Protein AF-A0A2G6QPI4-F1 (afdb_monomer_lite)

Radius of gyration: 16.22 Å; chains: 1; bounding box: 40×30×45 Å

Foldseek 3Di:
DALVVLLVCCQEPVPPVSSVVVCVVVVHDQLPSADQQDGLLLSLLNHPDDLVCSLVSNVVSPVSDALVSNVVSQPTWHWFAAPVRVVVCVVVVNDDDPPVRNVRTDTHRSLLRRLLPHDPVSVLSVLVCCCPVSVHADDQVSLVSNLVSVVVSVPDDPVVSVVSCPDPSND

Sequence (171 aa):
MENAEILRPLLYKGNLNATKDLAEANNKNLFDVRADGMNIVTASILADISSMNKMELIRSAGALFSAEEYCELLNQKVFTIAPKKRARLKDQGVVLDTENSIQYSEWFNVFEIAFPWLPLSVFEDYAQYLYEDKHLALDKETIQIVHENFLDSKQYSERELEKLFESEFFQ

Secondary structure (DSSP, 8-state):
--HHHHHHHHHHH--HHHHHHHHHHTT--GGG--BTTB-HHHHHHH-SS-GGGHHHHHHHHHTTS-HHHHHHHHTS-EEE--HHHHHHHHHTT----TTTTGGG-EEE-HHHHSGGGS-HHHHHHHHHHHHHTS-----HHHHHHHHHHHHHHTSS-HHHHHHHHTSGGG-

pLDDT: mean 93.07, std 4.51, range [76.69, 98.38]

Structure (mmCIF, N/CA/C/O backbone):
data_AF-A0A2G6QPI4-F1
#
_entry.id   AF-A0A2G6QPI4-F1
#
loop_
_atom_site.group_PDB
_atom_site.id
_atom_site.type_symbol
_atom_site.label_atom_id
_atom_site.label_alt_id
_atom_site.label_comp_id
_atom_site.label_asym_id
_atom_site.label_entity_id
_atom_site.label_seq_id
_atom_site.pdbx_PDB_ins_code
_atom_site.Cartn_x
_atom_site.Cartn_y
_atom_site.Cartn_z
_atom_site.occupancy
_atom_site.B_iso_or_equiv
_atom_site.auth_seq_id
_atom_site.auth_comp_id
_atom_site.auth_asym_id
_atom_site.auth_atom_id
_atom_site.pdbx_PDB_model_num
ATOM 1 N N . MET A 1 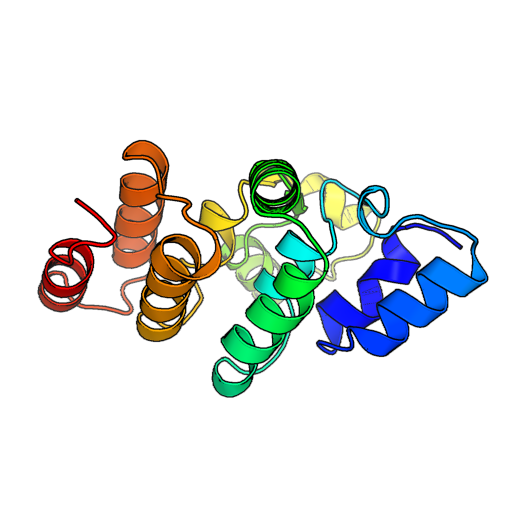1 ? 8.134 2.302 -22.172 1.00 81.44 1 MET A N 1
ATOM 2 C CA . MET A 1 1 ? 7.057 1.938 -21.232 1.00 81.44 1 MET A CA 1
ATOM 3 C C . MET A 1 1 ? 7.094 2.889 -20.055 1.00 81.44 1 MET A C 1
ATOM 5 O O . MET A 1 1 ? 8.177 3.164 -19.528 1.00 81.44 1 MET A O 1
ATOM 9 N N . GLU A 1 2 ? 5.949 3.432 -19.672 1.00 92.69 2 GLU A N 1
ATOM 10 C CA . GLU A 1 2 ? 5.856 4.365 -18.548 1.00 92.69 2 GLU A CA 1
ATOM 11 C C . GLU A 1 2 ? 5.938 3.625 -17.207 1.00 92.69 2 GLU A C 1
ATOM 13 O O . GLU A 1 2 ? 5.625 2.439 -17.115 1.00 92.69 2 GLU A O 1
ATOM 18 N N . ASN A 1 3 ? 6.374 4.307 -16.143 1.00 94.88 3 ASN A N 1
ATOM 19 C CA . ASN A 1 3 ? 6.429 3.697 -14.807 1.00 94.88 3 ASN A CA 1
ATOM 20 C C . ASN A 1 3 ? 5.042 3.241 -14.328 1.00 94.88 3 ASN A C 1
ATOM 22 O O . ASN A 1 3 ? 4.932 2.200 -13.687 1.00 94.88 3 ASN A O 1
ATOM 26 N N . ALA A 1 4 ? 3.986 3.968 -14.706 1.00 93.50 4 ALA A N 1
ATOM 27 C CA . ALA A 1 4 ? 2.611 3.585 -14.412 1.00 93.50 4 ALA A CA 1
ATOM 28 C C . ALA A 1 4 ? 2.288 2.196 -14.984 1.00 93.50 4 ALA A C 1
ATOM 30 O O . ALA A 1 4 ? 1.749 1.347 -14.281 1.00 93.50 4 ALA A O 1
ATOM 31 N N . GLU A 1 5 ? 2.673 1.927 -16.234 1.00 94.94 5 GLU A N 1
ATOM 32 C CA . GLU A 1 5 ? 2.442 0.639 -16.899 1.00 94.94 5 GLU A CA 1
ATOM 33 C C . GLU A 1 5 ? 3.191 -0.517 -16.224 1.00 94.94 5 GLU A C 1
ATOM 35 O O . GLU A 1 5 ? 2.656 -1.621 -16.149 1.00 94.94 5 GLU A O 1
ATOM 40 N N . ILE A 1 6 ? 4.382 -0.253 -15.678 1.00 96.88 6 ILE A N 1
ATOM 41 C CA . ILE A 1 6 ? 5.177 -1.236 -14.926 1.00 96.88 6 ILE A CA 1
ATOM 42 C C . ILE A 1 6 ? 4.511 -1.579 -13.583 1.00 96.88 6 ILE A C 1
ATOM 44 O O . ILE A 1 6 ? 4.537 -2.735 -13.158 1.00 96.88 6 ILE A O 1
ATOM 48 N N . LEU A 1 7 ? 3.872 -0.605 -12.928 1.00 96.75 7 LEU A N 1
ATOM 49 C CA . LEU A 1 7 ? 3.177 -0.796 -11.647 1.00 96.75 7 LEU A CA 1
ATOM 50 C C . LEU A 1 7 ? 1.792 -1.448 -11.788 1.00 96.75 7 LEU A C 1
ATOM 52 O O . LEU A 1 7 ? 1.311 -2.068 -10.839 1.00 96.75 7 LEU A O 1
ATOM 56 N N . ARG A 1 8 ? 1.141 -1.352 -12.958 1.00 95.44 8 ARG A N 1
ATOM 57 C CA . ARG A 1 8 ? -0.224 -1.876 -13.182 1.00 95.44 8 ARG A CA 1
ATOM 58 C C . ARG A 1 8 ? -0.412 -3.355 -12.805 1.00 95.44 8 ARG A C 1
ATOM 60 O O . ARG A 1 8 ? -1.425 -3.649 -12.166 1.00 95.44 8 ARG A O 1
ATOM 67 N N . PRO A 1 9 ? 0.478 -4.301 -13.173 1.00 97.12 9 PRO A N 1
ATOM 68 C CA . PRO A 1 9 ? 0.306 -5.707 -12.806 1.00 97.12 9 PRO A CA 1
ATOM 69 C C . PRO A 1 9 ? 0.289 -5.925 -11.292 1.00 97.12 9 PRO A C 1
ATOM 71 O O . PRO A 1 9 ? -0.542 -6.688 -10.796 1.00 97.12 9 PRO A O 1
ATOM 74 N N . LEU A 1 10 ? 1.158 -5.229 -10.559 1.00 97.56 10 LEU A N 1
ATOM 75 C CA . LEU A 1 10 ? 1.186 -5.261 -9.103 1.00 97.56 10 LEU A CA 1
ATOM 76 C C . LEU A 1 10 ? -0.085 -4.647 -8.508 1.00 97.56 10 LEU A C 1
ATOM 78 O O . LEU A 1 10 ? -0.759 -5.301 -7.717 1.00 97.56 10 LEU A O 1
ATOM 82 N N . LEU A 1 11 ? -0.460 -3.440 -8.939 1.00 94.31 11 LEU A N 1
ATOM 83 C CA . LEU A 1 11 ? -1.602 -2.720 -8.374 1.00 94.31 11 LEU A CA 1
ATOM 84 C C . LEU A 1 11 ? -2.940 -3.436 -8.611 1.00 94.31 11 LEU A C 1
ATOM 86 O O . LEU A 1 11 ? -3.774 -3.471 -7.718 1.00 94.31 11 LEU A O 1
ATOM 90 N N . TYR A 1 12 ? -3.174 -4.003 -9.796 1.00 93.25 12 TYR A N 1
ATOM 91 C CA . TYR A 1 12 ? -4.492 -4.560 -10.141 1.00 93.25 12 TYR A CA 1
ATOM 92 C C . TYR A 1 12 ? -4.595 -6.077 -10.006 1.00 93.25 12 TYR A C 1
ATOM 94 O O . TYR A 1 12 ? -5.695 -6.618 -10.051 1.00 93.25 12 TYR A O 1
ATOM 102 N N . LYS A 1 13 ? -3.465 -6.788 -9.935 1.00 94.44 13 LYS A N 1
ATOM 103 C CA . LYS A 1 13 ? -3.453 -8.259 -9.893 1.00 94.44 13 LYS A CA 1
ATOM 104 C C . LYS A 1 13 ? -2.542 -8.828 -8.810 1.00 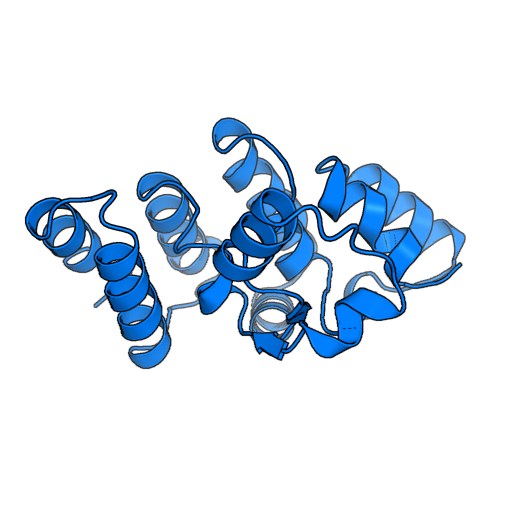94.44 13 LYS A C 1
ATOM 106 O O . LYS A 1 13 ? -2.419 -10.045 -8.725 1.00 94.44 13 LYS A O 1
ATOM 111 N N . GLY A 1 14 ? -1.852 -7.984 -8.041 1.00 96.50 14 GLY A N 1
ATOM 112 C CA . GLY A 1 14 ? -0.822 -8.428 -7.103 1.00 96.50 14 GLY A CA 1
ATOM 113 C C . GLY A 1 14 ? 0.354 -9.138 -7.781 1.00 96.50 14 GLY A C 1
ATOM 114 O O . GLY A 1 14 ? 1.068 -9.894 -7.130 1.00 96.50 14 GLY A O 1
ATOM 115 N N . ASN A 1 15 ? 0.559 -8.956 -9.092 1.00 97.38 15 ASN A N 1
ATOM 116 C CA . ASN A 1 15 ? 1.567 -9.709 -9.834 1.00 97.38 15 ASN A CA 1
ATOM 117 C C . ASN A 1 15 ? 2.932 -9.010 -9.785 1.00 97.38 15 ASN A C 1
ATOM 119 O O . ASN A 1 15 ? 3.313 -8.284 -10.705 1.00 97.38 15 ASN A O 1
ATOM 123 N N . LEU A 1 16 ? 3.665 -9.261 -8.700 1.00 97.94 16 LEU A N 1
ATOM 124 C CA . LEU A 1 16 ? 4.999 -8.707 -8.478 1.00 97.94 16 LEU A CA 1
ATOM 125 C C . LEU A 1 16 ? 6.022 -9.187 -9.519 1.00 97.94 16 LEU A C 1
ATOM 127 O O . LEU A 1 16 ? 6.840 -8.390 -9.970 1.00 97.94 16 LEU A O 1
ATOM 131 N N . ASN A 1 17 ? 5.959 -10.456 -9.937 1.00 97.75 17 ASN A N 1
ATOM 132 C CA . ASN A 1 17 ? 6.891 -11.006 -10.927 1.00 97.75 17 ASN A CA 1
ATOM 133 C C . ASN A 1 17 ? 6.756 -10.294 -12.274 1.00 97.75 17 ASN A C 1
ATOM 135 O O . ASN A 1 17 ? 7.748 -9.810 -12.800 1.00 97.75 17 ASN A O 1
ATOM 139 N N . ALA A 1 18 ? 5.529 -10.108 -12.768 1.00 97.62 18 ALA A N 1
ATOM 140 C CA . ALA A 1 18 ? 5.312 -9.357 -14.001 1.00 97.62 18 ALA A CA 1
ATOM 141 C C . ALA A 1 18 ? 5.809 -7.905 -13.889 1.00 97.62 18 ALA A C 1
ATOM 143 O O . ALA A 1 18 ? 6.399 -7.388 -14.831 1.00 97.62 18 ALA A O 1
ATOM 144 N N . THR A 1 19 ? 5.611 -7.241 -12.746 1.00 97.62 19 THR A N 1
ATOM 145 C CA . THR A 1 19 ? 6.160 -5.894 -12.517 1.00 97.62 19 THR A CA 1
ATOM 146 C C . THR A 1 19 ? 7.692 -5.883 -12.560 1.00 97.62 19 THR A C 1
ATOM 148 O O . THR A 1 19 ? 8.269 -4.977 -13.163 1.00 97.62 19 THR A O 1
ATOM 151 N N . LYS A 1 20 ? 8.358 -6.898 -11.995 1.00 98.06 20 LYS A N 1
ATOM 152 C CA . LYS A 1 20 ? 9.820 -7.044 -12.065 1.00 98.06 20 LYS A CA 1
ATOM 153 C C . LYS A 1 20 ? 10.302 -7.277 -13.495 1.00 98.06 20 LYS A C 1
ATOM 155 O O . LYS A 1 20 ? 11.179 -6.548 -13.947 1.00 98.06 20 LYS A O 1
ATOM 160 N N . ASP A 1 21 ? 9.680 -8.209 -14.214 1.00 97.94 21 ASP A N 1
ATOM 161 C CA . ASP A 1 21 ? 10.035 -8.539 -15.599 1.00 97.94 21 ASP A CA 1
ATOM 162 C C . ASP A 1 21 ? 9.897 -7.310 -16.514 1.00 97.94 21 ASP A C 1
ATOM 164 O O . ASP A 1 21 ? 10.750 -7.046 -17.360 1.00 97.94 21 ASP A O 1
ATOM 168 N N . LEU A 1 22 ? 8.843 -6.504 -16.322 1.00 97.88 22 LEU A N 1
ATOM 169 C CA . LEU A 1 22 ? 8.653 -5.260 -17.072 1.00 97.88 22 LEU A CA 1
ATOM 170 C C . LEU A 1 22 ? 9.703 -4.202 -16.713 1.00 97.88 22 LEU A C 1
ATOM 172 O O . LEU A 1 22 ? 10.184 -3.507 -17.609 1.00 97.88 22 LEU A O 1
ATOM 176 N N . ALA A 1 23 ? 10.066 -4.055 -15.437 1.00 97.19 23 ALA A N 1
ATOM 177 C CA . ALA A 1 23 ? 11.116 -3.124 -15.031 1.00 97.19 23 ALA A CA 1
ATOM 178 C C . ALA A 1 23 ? 12.474 -3.515 -15.634 1.00 97.19 23 ALA A C 1
ATOM 180 O O . ALA A 1 23 ? 13.142 -2.669 -16.233 1.00 97.19 23 ALA A O 1
ATOM 181 N N . GLU A 1 24 ? 12.828 -4.800 -15.564 1.00 97.00 24 GLU A N 1
ATOM 182 C CA . GLU A 1 24 ? 14.056 -5.358 -16.133 1.00 97.00 24 GLU A CA 1
ATOM 183 C C . GLU A 1 24 ? 14.102 -5.186 -17.655 1.00 97.00 24 GLU A C 1
ATOM 185 O O . GLU A 1 24 ? 15.062 -4.626 -18.184 1.00 97.00 24 GLU A O 1
ATOM 190 N N . ALA A 1 25 ? 13.024 -5.539 -18.364 1.00 96.94 25 ALA A N 1
ATOM 191 C CA . ALA A 1 25 ? 12.927 -5.367 -19.815 1.00 96.94 25 ALA A CA 1
ATOM 192 C C . ALA A 1 25 ? 13.066 -3.901 -20.270 1.00 96.94 25 ALA A C 1
ATOM 194 O O . ALA A 1 25 ? 13.393 -3.636 -21.427 1.00 96.94 25 ALA A O 1
ATOM 195 N N . ASN A 1 26 ? 12.823 -2.938 -19.373 1.00 96.00 26 ASN A N 1
ATOM 196 C CA . ASN A 1 26 ? 12.988 -1.507 -19.632 1.00 96.00 26 ASN A CA 1
ATOM 197 C C . ASN A 1 26 ? 14.250 -0.914 -18.979 1.00 96.00 26 ASN A C 1
ATOM 199 O O . ASN A 1 26 ? 14.392 0.309 -18.981 1.00 96.00 26 ASN A O 1
ATOM 203 N N . ASN A 1 27 ? 15.159 -1.744 -18.453 1.00 96.12 27 ASN A N 1
ATOM 204 C CA . ASN A 1 27 ? 16.386 -1.340 -17.756 1.00 96.12 27 ASN A CA 1
ATOM 205 C C . ASN A 1 27 ? 16.139 -0.329 -16.620 1.00 96.12 27 ASN A C 1
ATOM 207 O O . ASN A 1 27 ? 16.889 0.635 -16.462 1.00 96.12 27 ASN A O 1
ATOM 211 N N . LYS A 1 28 ? 15.063 -0.516 -15.847 1.00 96.25 28 LYS A N 1
ATOM 212 C CA . LYS A 1 28 ? 14.718 0.357 -14.719 1.00 96.25 28 LYS A CA 1
ATOM 213 C C . LYS A 1 28 ? 15.044 -0.306 -13.389 1.00 96.25 28 LYS A C 1
ATOM 215 O O . LYS A 1 28 ? 14.693 -1.461 -13.164 1.00 96.25 28 LYS A O 1
ATOM 220 N N . ASN A 1 29 ? 15.649 0.461 -12.486 1.00 96.25 29 ASN A N 1
ATOM 221 C CA . ASN A 1 29 ? 15.776 0.065 -11.090 1.00 96.25 29 ASN A CA 1
ATOM 222 C C . ASN A 1 29 ? 14.392 0.109 -10.424 1.00 96.25 29 ASN A C 1
ATOM 224 O O . ASN A 1 29 ? 13.675 1.100 -10.551 1.00 96.25 29 ASN A O 1
ATOM 228 N N . LEU A 1 30 ? 14.031 -0.957 -9.708 1.00 97.12 30 LEU A N 1
ATOM 229 C CA . LEU A 1 30 ? 12.770 -1.091 -8.975 1.00 97.12 30 LEU A CA 1
ATOM 230 C C . LEU A 1 30 ? 12.531 0.060 -7.988 1.00 97.12 30 LEU A C 1
ATOM 232 O O . LEU A 1 30 ? 11.394 0.505 -7.844 1.00 97.12 30 LEU A O 1
ATOM 236 N N . PHE A 1 31 ? 13.593 0.577 -7.369 1.00 97.38 31 PHE A N 1
ATOM 237 C CA . PHE A 1 31 ? 13.530 1.724 -6.462 1.00 97.38 31 PHE A CA 1
ATOM 238 C C . PHE A 1 31 ? 13.076 3.015 -7.164 1.00 97.38 31 PHE A C 1
ATOM 240 O O . PHE A 1 31 ? 12.368 3.837 -6.585 1.00 97.38 31 PHE A O 1
ATOM 247 N N . ASP A 1 32 ? 13.422 3.166 -8.444 1.00 96.19 32 ASP A N 1
ATOM 248 C CA . ASP A 1 32 ? 13.124 4.357 -9.244 1.00 96.19 32 ASP A CA 1
ATOM 249 C C . ASP A 1 32 ? 11.809 4.256 -10.025 1.00 96.19 32 ASP A C 1
ATOM 251 O O . ASP A 1 32 ? 11.371 5.226 -10.656 1.00 96.19 32 ASP A O 1
ATOM 255 N N . VAL A 1 33 ? 11.140 3.099 -9.985 1.00 96.81 33 VAL A N 1
ATOM 256 C CA . VAL A 1 33 ? 9.833 2.919 -10.619 1.00 96.81 33 VAL A CA 1
ATOM 257 C C . VAL A 1 33 ? 8.768 3.636 -9.791 1.00 96.81 33 VAL A C 1
ATOM 259 O O . VAL A 1 33 ? 8.223 3.105 -8.824 1.00 96.81 33 VAL A O 1
ATOM 262 N N . ARG A 1 34 ? 8.471 4.869 -10.210 1.00 95.44 34 ARG A N 1
ATOM 263 C CA . ARG A 1 34 ? 7.502 5.766 -9.573 1.00 95.44 34 ARG A CA 1
ATOM 264 C C . ARG A 1 34 ? 6.547 6.383 -10.590 1.00 95.44 34 ARG A C 1
ATOM 266 O O . ARG A 1 34 ? 6.993 6.833 -11.646 1.00 95.44 34 ARG A O 1
ATOM 273 N N . ALA A 1 35 ? 5.258 6.429 -10.276 1.00 94.38 35 ALA A N 1
ATOM 274 C CA . ALA A 1 35 ? 4.238 7.108 -11.075 1.00 94.38 35 ALA A CA 1
ATOM 275 C C . ALA A 1 35 ? 3.187 7.721 -10.153 1.00 94.38 35 ALA A C 1
ATOM 277 O O . ALA A 1 35 ? 2.646 7.016 -9.308 1.00 94.38 35 ALA A O 1
ATOM 278 N N . ASP A 1 36 ? 2.934 9.026 -10.284 1.00 92.81 36 ASP A N 1
ATOM 279 C CA . ASP A 1 36 ? 1.987 9.758 -9.427 1.00 92.81 36 ASP A CA 1
ATOM 280 C C . ASP A 1 36 ? 2.258 9.547 -7.922 1.00 92.81 36 ASP A C 1
ATOM 282 O O . ASP A 1 36 ? 1.354 9.391 -7.106 1.00 92.81 36 ASP A O 1
ATOM 286 N N . GLY A 1 37 ? 3.545 9.461 -7.559 1.00 92.69 37 GLY A N 1
ATOM 287 C CA . GLY A 1 37 ? 4.017 9.149 -6.203 1.00 92.69 37 GLY A CA 1
ATOM 288 C C . GLY A 1 37 ? 3.815 7.704 -5.740 1.00 92.69 37 GLY A C 1
ATOM 289 O O . GLY A 1 37 ? 4.350 7.309 -4.709 1.00 92.69 37 GLY A O 1
ATOM 290 N N . MET A 1 38 ? 3.101 6.882 -6.510 1.00 95.62 38 MET A N 1
ATOM 291 C CA . MET A 1 38 ? 3.028 5.445 -6.284 1.00 95.62 38 MET A CA 1
ATOM 292 C C . MET A 1 38 ? 4.348 4.780 -6.669 1.00 95.62 38 MET A C 1
ATOM 294 O O . MET A 1 38 ? 4.946 5.100 -7.695 1.00 95.62 38 MET A O 1
ATOM 298 N N . ASN A 1 39 ? 4.769 3.816 -5.862 1.00 97.75 39 ASN A N 1
ATOM 299 C CA . ASN A 1 39 ? 5.951 2.989 -6.065 1.00 97.75 39 ASN A CA 1
ATOM 300 C C . ASN A 1 39 ? 5.601 1.524 -5.765 1.00 97.75 39 ASN A C 1
ATOM 302 O O . ASN A 1 39 ? 4.450 1.203 -5.482 1.00 97.75 39 ASN A O 1
ATOM 306 N N . ILE A 1 40 ? 6.572 0.615 -5.838 1.00 98.12 40 ILE A N 1
ATOM 307 C CA . ILE A 1 40 ? 6.322 -0.823 -5.646 1.00 98.12 40 ILE A CA 1
ATOM 308 C C . ILE A 1 40 ? 5.810 -1.137 -4.230 1.00 98.12 40 ILE A C 1
ATOM 310 O O . ILE A 1 40 ? 4.896 -1.949 -4.082 1.00 98.12 40 ILE A O 1
ATOM 314 N N . VAL A 1 41 ? 6.339 -0.472 -3.198 1.00 98.06 41 VAL A N 1
ATOM 315 C CA . VAL A 1 41 ? 5.899 -0.672 -1.808 1.00 98.06 41 VAL A CA 1
ATOM 316 C C . VAL A 1 41 ? 4.453 -0.211 -1.647 1.00 98.06 41 VAL A C 1
ATOM 318 O O . VAL A 1 41 ? 3.590 -1.008 -1.274 1.00 98.06 41 VAL A O 1
ATOM 321 N N . THR A 1 42 ? 4.144 1.034 -2.011 1.00 97.25 42 THR A N 1
ATOM 322 C CA . THR A 1 42 ? 2.785 1.576 -1.867 1.00 97.25 42 THR A CA 1
ATOM 323 C C . THR A 1 42 ? 1.779 0.878 -2.786 1.00 97.25 42 THR A C 1
ATOM 325 O O . THR A 1 42 ? 0.652 0.620 -2.365 1.00 97.25 42 THR A O 1
ATOM 328 N N . ALA A 1 43 ? 2.178 0.461 -3.993 1.00 96.94 43 ALA A N 1
ATOM 329 C CA . ALA A 1 43 ? 1.342 -0.342 -4.887 1.00 96.94 43 ALA A CA 1
ATOM 330 C C . ALA A 1 43 ? 1.017 -1.723 -4.302 1.00 96.94 43 ALA A C 1
ATOM 332 O O . ALA A 1 43 ? -0.108 -2.187 -4.465 1.00 96.94 43 ALA A O 1
ATOM 333 N N . SER A 1 44 ? 1.953 -2.371 -3.598 1.00 97.56 44 SER A N 1
ATOM 334 C CA . SER A 1 44 ? 1.689 -3.658 -2.937 1.00 97.56 44 SER A CA 1
ATOM 335 C C . SER A 1 44 ? 0.643 -3.529 -1.821 1.00 97.56 44 SER A C 1
ATOM 337 O O . SER A 1 44 ? -0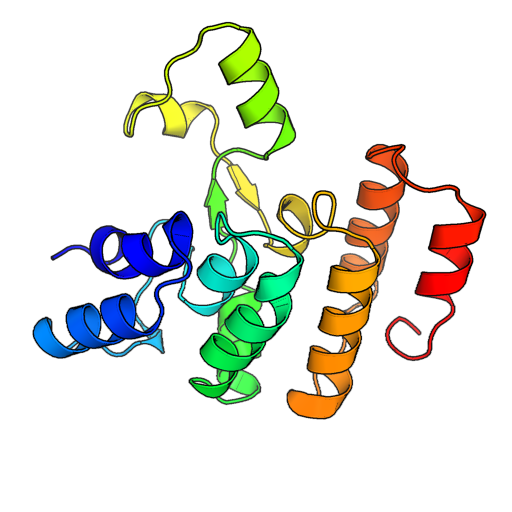.282 -4.339 -1.725 1.00 97.56 44 SER A O 1
ATOM 339 N N . ILE A 1 45 ? 0.717 -2.446 -1.041 1.00 96.56 45 ILE A N 1
ATOM 340 C CA . ILE A 1 45 ? -0.235 -2.131 0.031 1.00 96.56 45 ILE A CA 1
ATOM 341 C C . ILE A 1 45 ? -1.603 -1.745 -0.552 1.00 96.56 45 ILE A C 1
ATOM 343 O O . ILE A 1 45 ? -2.646 -2.106 -0.010 1.00 96.56 45 ILE A O 1
ATOM 347 N N . LEU A 1 46 ? -1.635 -1.060 -1.695 1.00 94.38 46 LEU A N 1
ATOM 348 C CA . LEU A 1 46 ? -2.870 -0.636 -2.364 1.00 94.38 46 LEU A CA 1
ATOM 349 C C . LEU A 1 46 ? -3.427 -1.666 -3.357 1.00 94.38 46 LEU A C 1
ATOM 351 O O . LEU A 1 46 ? -4.481 -1.421 -3.937 1.00 94.38 46 LEU A O 1
ATOM 355 N N . ALA A 1 47 ? -2.766 -2.814 -3.533 1.00 94.88 47 ALA A N 1
ATOM 356 C CA . ALA A 1 47 ? -3.122 -3.787 -4.560 1.00 94.88 47 ALA A CA 1
ATOM 357 C C . ALA A 1 47 ? -4.570 -4.289 -4.431 1.00 94.88 47 ALA A C 1
ATOM 359 O O . ALA A 1 47 ? -5.009 -4.656 -3.339 1.00 94.88 47 ALA A O 1
ATOM 360 N N . ASP A 1 48 ? -5.296 -4.358 -5.542 1.00 91.62 48 ASP A N 1
ATOM 361 C CA . ASP A 1 48 ? -6.682 -4.828 -5.614 1.00 91.62 48 ASP A CA 1
ATOM 362 C C . ASP A 1 48 ? -6.743 -6.364 -5.570 1.00 91.62 48 ASP A C 1
ATOM 364 O O . ASP A 1 48 ? -6.987 -7.049 -6.563 1.00 91.62 48 ASP A O 1
ATOM 368 N N . ILE A 1 49 ? -6.413 -6.916 -4.403 1.00 93.12 49 ILE A N 1
ATOM 369 C CA . ILE A 1 49 ? -6.400 -8.350 -4.110 1.00 93.12 49 ILE A CA 1
ATOM 370 C C . ILE A 1 49 ? -7.090 -8.629 -2.773 1.00 93.12 49 ILE A C 1
ATOM 372 O O . ILE A 1 49 ? -7.227 -7.746 -1.924 1.00 93.12 49 ILE A O 1
ATOM 376 N N . SER A 1 50 ? -7.497 -9.881 -2.554 1.00 92.38 50 SER A N 1
ATOM 377 C CA . SER A 1 50 ? -8.124 -10.300 -1.297 1.00 92.38 50 SER A CA 1
ATOM 378 C C . SER A 1 50 ? -7.206 -10.088 -0.093 1.00 92.38 50 SER A C 1
ATOM 380 O O . SER A 1 50 ? -6.011 -10.382 -0.172 1.00 92.38 50 SER A O 1
ATOM 382 N N . SER A 1 51 ? -7.784 -9.721 1.052 1.00 90.25 51 SER A N 1
ATOM 383 C CA . SER A 1 51 ? -7.057 -9.500 2.309 1.00 90.25 51 SER A CA 1
ATOM 384 C C . SER A 1 51 ? -6.194 -10.691 2.748 1.00 90.25 51 SER A C 1
ATOM 386 O O . SER A 1 51 ? -5.122 -10.476 3.299 1.00 90.25 51 SER A O 1
ATOM 388 N N . MET A 1 52 ? -6.600 -11.930 2.430 1.00 91.19 52 MET A N 1
ATOM 389 C CA . MET A 1 52 ? -5.832 -13.150 2.739 1.00 91.19 52 MET A CA 1
ATOM 390 C C . MET A 1 52 ? -4.433 -13.171 2.103 1.00 91.19 52 MET A C 1
ATOM 392 O O . MET A 1 52 ? -3.500 -13.691 2.698 1.00 91.19 52 MET A O 1
ATOM 396 N N . ASN A 1 53 ? -4.276 -12.570 0.921 1.00 94.38 53 ASN A N 1
ATOM 397 C CA . ASN A 1 53 ? -3.016 -12.569 0.167 1.00 94.38 53 ASN A CA 1
ATOM 398 C C . ASN A 1 53 ? -2.228 -11.263 0.363 1.00 94.38 53 ASN A C 1
ATOM 400 O O . ASN A 1 53 ? -1.172 -11.064 -0.237 1.00 94.38 53 ASN A O 1
ATOM 404 N N . LYS A 1 54 ? -2.761 -10.332 1.164 1.00 95.19 54 LYS A N 1
ATOM 405 C CA . LYS A 1 54 ? -2.244 -8.967 1.261 1.00 95.19 54 LYS A CA 1
ATOM 406 C C . LYS A 1 54 ? -0.868 -8.931 1.915 1.00 95.19 54 LYS A C 1
ATOM 408 O O . LYS A 1 54 ? 0.057 -8.354 1.353 1.00 95.19 54 LYS A O 1
ATOM 413 N N . MET A 1 55 ? -0.724 -9.594 3.061 1.00 97.31 55 MET A N 1
ATOM 414 C CA . MET A 1 55 ? 0.542 -9.621 3.794 1.00 97.31 55 MET A CA 1
ATOM 415 C C . MET A 1 55 ? 1.633 -10.392 3.056 1.00 97.31 55 MET A C 1
ATOM 417 O O . MET A 1 55 ? 2.784 -9.965 3.069 1.00 97.31 55 MET A O 1
ATOM 421 N N . GLU A 1 56 ? 1.289 -11.475 2.356 1.00 97.44 56 GLU A N 1
ATOM 422 C CA . GLU A 1 56 ? 2.249 -12.193 1.509 1.00 97.44 56 GLU A CA 1
ATOM 423 C C . GLU A 1 56 ? 2.807 -11.282 0.408 1.00 97.44 56 GLU A C 1
ATOM 425 O O . GLU A 1 56 ? 4.024 -11.214 0.214 1.00 97.44 56 GLU A O 1
ATOM 430 N N . LEU A 1 57 ? 1.935 -10.526 -0.270 1.00 98.38 57 LEU A N 1
ATOM 431 C CA . LEU A 1 57 ? 2.354 -9.581 -1.300 1.00 98.38 57 LEU A CA 1
ATOM 432 C C . LEU A 1 57 ? 3.217 -8.451 -0.725 1.00 98.38 57 LEU A C 1
ATOM 434 O O . LEU A 1 57 ? 4.263 -8.142 -1.295 1.00 98.38 57 LEU A O 1
ATOM 438 N N . ILE A 1 58 ? 2.796 -7.852 0.393 1.00 98.12 58 ILE A N 1
ATOM 439 C CA . ILE A 1 58 ? 3.524 -6.763 1.058 1.00 98.12 58 ILE A CA 1
ATOM 440 C C . ILE A 1 58 ? 4.923 -7.226 1.479 1.00 98.12 58 ILE A C 1
ATOM 442 O O . ILE A 1 58 ? 5.904 -6.547 1.179 1.00 98.12 58 ILE A O 1
ATOM 446 N N . ARG A 1 59 ? 5.038 -8.401 2.112 1.00 98.38 59 ARG A N 1
ATOM 447 C CA . ARG A 1 59 ? 6.333 -8.978 2.509 1.00 98.38 59 ARG A CA 1
ATOM 448 C C . ARG A 1 59 ? 7.207 -9.268 1.292 1.00 98.38 59 ARG A C 1
ATOM 450 O O . ARG A 1 59 ? 8.379 -8.907 1.282 1.00 98.38 59 ARG A O 1
ATOM 457 N N . SER A 1 60 ? 6.634 -9.851 0.239 1.00 98.25 60 SER A N 1
ATOM 458 C CA . SER A 1 60 ? 7.365 -10.170 -0.996 1.00 98.25 60 SER A CA 1
ATOM 459 C C . SER A 1 60 ? 7.886 -8.921 -1.708 1.00 98.25 60 SER A C 1
ATOM 461 O O . SER A 1 60 ? 9.024 -8.903 -2.170 1.00 98.25 60 SER A O 1
ATOM 463 N N . ALA A 1 61 ? 7.071 -7.866 -1.786 1.00 98.19 61 ALA A N 1
ATOM 464 C CA . ALA A 1 61 ? 7.474 -6.585 -2.356 1.00 98.19 61 ALA A CA 1
ATOM 465 C C . ALA A 1 61 ? 8.509 -5.886 -1.469 1.00 98.19 61 ALA A C 1
ATOM 467 O O . ALA A 1 61 ? 9.501 -5.362 -1.967 1.00 98.19 61 ALA A O 1
ATOM 468 N N . GLY A 1 62 ? 8.314 -5.920 -0.151 1.00 97.75 62 GLY A N 1
ATOM 469 C CA . GLY A 1 62 ? 9.226 -5.314 0.803 1.00 97.75 62 GLY A CA 1
ATOM 470 C C . GLY A 1 62 ? 10.584 -6.005 0.881 1.00 97.75 62 GLY A C 1
ATOM 471 O O . GLY A 1 62 ? 11.582 -5.325 1.093 1.00 97.75 62 GLY A O 1
ATOM 472 N N . ALA A 1 63 ? 10.667 -7.315 0.646 1.00 97.88 63 ALA A N 1
ATOM 473 C CA . ALA A 1 63 ? 11.930 -8.058 0.583 1.00 97.88 63 ALA A CA 1
ATOM 474 C C . ALA A 1 63 ? 12.863 -7.601 -0.557 1.00 97.88 63 ALA A C 1
ATOM 476 O O . ALA A 1 63 ? 14.047 -7.926 -0.542 1.00 97.88 63 ALA A O 1
ATOM 477 N N . LEU A 1 64 ? 12.352 -6.837 -1.530 1.00 97.75 64 LEU A N 1
ATOM 478 C CA . LEU A 1 64 ? 13.148 -6.260 -2.618 1.00 97.75 64 LEU A CA 1
ATOM 479 C C . LEU A 1 64 ? 13.967 -5.037 -2.185 1.00 97.75 64 LEU A C 1
ATOM 481 O O . LEU A 1 64 ? 14.822 -4.596 -2.947 1.00 97.75 64 LEU A O 1
ATOM 485 N N . PHE A 1 65 ? 13.692 -4.490 -1.000 1.00 98.19 65 PHE A N 1
ATOM 486 C CA . PHE A 1 65 ? 14.248 -3.230 -0.522 1.00 98.19 65 PHE A CA 1
ATOM 487 C C . PHE A 1 65 ? 14.852 -3.405 0.872 1.00 98.19 65 PHE A C 1
ATOM 489 O O . PHE A 1 65 ? 14.308 -4.118 1.724 1.00 98.19 65 PHE A O 1
ATOM 496 N N . SER A 1 66 ? 15.958 -2.715 1.132 1.00 97.69 66 SER A N 1
ATOM 497 C CA . SER A 1 66 ? 16.491 -2.545 2.486 1.00 97.69 66 SER A CA 1
ATOM 498 C C . SER A 1 66 ? 15.482 -1.829 3.400 1.00 97.69 66 SER A C 1
ATOM 500 O O . SER A 1 66 ? 14.467 -1.304 2.941 1.00 97.69 66 SER A O 1
ATOM 502 N N . ALA A 1 67 ? 15.729 -1.815 4.713 1.00 97.12 67 ALA A N 1
ATOM 503 C CA . ALA A 1 67 ? 14.877 -1.079 5.652 1.00 97.12 67 ALA A CA 1
ATOM 504 C C . ALA A 1 67 ? 14.831 0.427 5.333 1.00 97.12 67 ALA A C 1
ATOM 506 O O . ALA A 1 67 ? 13.759 1.029 5.361 1.00 97.12 67 ALA A O 1
ATOM 507 N N . GLU A 1 68 ? 15.974 1.010 4.961 1.00 97.38 68 GLU A N 1
ATOM 508 C CA . GLU A 1 68 ? 16.095 2.423 4.588 1.00 97.38 68 GLU A CA 1
ATOM 509 C C . GLU A 1 68 ? 15.307 2.735 3.312 1.00 97.38 68 GLU A C 1
ATOM 511 O O . GLU A 1 68 ? 14.456 3.623 3.316 1.00 97.38 68 GLU A O 1
ATOM 516 N N . GLU A 1 69 ? 15.510 1.951 2.249 1.00 98.06 69 GLU A N 1
ATOM 517 C CA . GLU A 1 69 ? 14.773 2.116 0.990 1.00 98.06 69 GLU A CA 1
ATOM 518 C C . GLU A 1 69 ? 13.268 1.908 1.185 1.00 98.06 69 GLU A C 1
ATOM 520 O O . GLU A 1 69 ? 12.460 2.658 0.642 1.00 98.06 69 GLU A O 1
ATOM 525 N N . TYR A 1 70 ? 12.872 0.906 1.976 1.00 98.25 70 TYR A N 1
ATOM 526 C CA . TYR A 1 70 ? 11.466 0.648 2.275 1.00 98.25 70 TYR A CA 1
ATOM 527 C C . TYR A 1 70 ? 10.833 1.837 3.006 1.00 98.25 70 TYR A C 1
ATOM 529 O O . TYR A 1 70 ? 9.748 2.274 2.627 1.00 98.25 70 TYR A O 1
ATOM 537 N N . CYS A 1 71 ? 11.517 2.382 4.016 1.00 97.06 71 CYS A N 1
ATOM 538 C CA . CYS A 1 71 ? 11.070 3.560 4.755 1.00 97.06 71 CYS A CA 1
ATOM 539 C C . CYS A 1 71 ? 10.952 4.790 3.843 1.00 97.06 71 CYS A C 1
ATOM 541 O O . CYS A 1 71 ? 9.951 5.507 3.893 1.00 97.06 71 CYS A O 1
ATOM 543 N N . GLU A 1 72 ? 11.927 5.014 2.959 1.00 97.44 72 GLU A N 1
ATOM 544 C CA . GLU A 1 72 ? 11.874 6.116 1.996 1.00 97.44 72 GLU A CA 1
ATOM 545 C C . GLU A 1 72 ? 10.666 5.983 1.063 1.00 97.44 72 GLU A C 1
ATOM 547 O O . GLU A 1 72 ? 9.894 6.929 0.907 1.00 97.44 72 GLU A O 1
ATOM 552 N N . LEU A 1 73 ? 10.467 4.801 0.475 1.00 97.62 73 LEU A N 1
ATOM 553 C CA . LEU A 1 73 ? 9.348 4.535 -0.428 1.00 97.62 73 LEU A CA 1
ATOM 554 C C . LEU A 1 73 ? 7.994 4.639 0.285 1.00 97.62 73 LEU A C 1
ATOM 556 O O . LEU A 1 73 ? 7.031 5.126 -0.308 1.00 97.62 73 LEU A O 1
ATOM 560 N N . LEU A 1 74 ? 7.910 4.212 1.544 1.00 96.12 74 LEU A N 1
ATOM 561 C CA . LEU A 1 74 ? 6.687 4.274 2.342 1.00 96.12 74 LEU A CA 1
ATOM 562 C C . LEU A 1 74 ? 6.272 5.716 2.672 1.00 96.12 74 LEU A C 1
ATOM 564 O O . LEU A 1 74 ? 5.081 6.019 2.691 1.00 96.12 74 LEU A O 1
ATOM 568 N N . ASN A 1 75 ? 7.244 6.608 2.879 1.00 95.25 75 ASN A N 1
ATOM 569 C CA . ASN A 1 75 ? 7.009 8.026 3.169 1.00 95.25 75 ASN A CA 1
ATOM 570 C C . ASN A 1 75 ? 6.596 8.853 1.939 1.00 95.25 75 ASN A C 1
ATOM 572 O O . ASN A 1 75 ? 6.251 10.032 2.063 1.00 95.25 75 ASN A O 1
ATOM 576 N N . GLN A 1 76 ? 6.608 8.265 0.740 1.00 96.06 76 GLN A N 1
ATOM 577 C CA . GLN A 1 76 ? 6.131 8.946 -0.460 1.00 96.06 76 GLN A CA 1
ATOM 578 C C . GLN A 1 76 ? 4.605 9.044 -0.456 1.00 96.06 76 GLN A C 1
ATOM 580 O O . GLN A 1 76 ? 3.891 8.049 -0.326 1.00 96.06 76 GLN A O 1
ATOM 585 N N . LYS A 1 77 ? 4.097 10.263 -0.658 1.00 96.25 77 LYS A N 1
ATOM 586 C CA . LYS A 1 77 ? 2.666 10.474 -0.880 1.00 96.25 77 LYS A CA 1
ATOM 587 C C . LYS A 1 77 ? 2.266 9.952 -2.256 1.00 96.25 77 LYS A C 1
ATOM 589 O O . LYS A 1 77 ? 2.997 10.129 -3.224 1.00 96.25 77 LYS A O 1
ATOM 594 N N . VAL A 1 78 ? 1.074 9.379 -2.342 1.00 95.06 78 VAL A N 1
ATOM 595 C CA . VAL A 1 78 ? 0.452 8.871 -3.562 1.00 95.06 78 VAL A CA 1
ATOM 596 C C . VAL A 1 78 ? -0.637 9.843 -4.000 1.00 95.06 78 VAL A C 1
ATOM 598 O O . VAL A 1 78 ? -1.513 10.197 -3.210 1.00 95.06 78 VAL A O 1
ATOM 601 N N . PHE A 1 79 ? -0.601 10.259 -5.262 1.00 94.62 79 PHE A N 1
ATOM 602 C CA . PHE A 1 79 ? -1.644 11.076 -5.864 1.00 94.62 79 PHE A CA 1
ATOM 603 C C . PHE A 1 79 ? -2.767 10.177 -6.381 1.00 94.62 79 PHE A C 1
ATOM 605 O O . PHE A 1 79 ? -2.630 9.475 -7.382 1.00 94.62 79 PHE A O 1
ATOM 612 N N . THR A 1 80 ? -3.880 10.137 -5.654 1.00 91.31 80 THR A N 1
ATOM 613 C CA . THR A 1 80 ? -4.999 9.240 -5.966 1.00 91.31 80 THR A CA 1
ATOM 614 C C . THR A 1 80 ? -6.312 9.777 -5.413 1.00 91.31 80 THR A C 1
ATOM 616 O O . THR A 1 80 ? -6.356 10.763 -4.683 1.00 91.31 80 THR A O 1
ATOM 619 N N . ILE A 1 81 ? -7.411 9.112 -5.752 1.00 89.69 81 ILE A N 1
ATOM 620 C CA . ILE A 1 81 ? -8.735 9.390 -5.201 1.00 89.69 81 ILE A CA 1
ATOM 621 C C . ILE A 1 81 ? -8.912 8.531 -3.949 1.00 89.69 81 ILE A C 1
ATOM 623 O O . ILE A 1 81 ? -8.856 7.303 -4.042 1.00 89.69 81 ILE A O 1
ATOM 627 N N . ALA A 1 82 ? -9.200 9.158 -2.805 1.00 86.25 82 ALA A N 1
ATOM 628 C CA . ALA A 1 82 ? -9.509 8.447 -1.564 1.00 86.25 82 ALA A CA 1
ATOM 629 C C . ALA A 1 82 ? -10.601 7.370 -1.780 1.00 86.25 82 ALA A C 1
ATOM 631 O O . ALA A 1 82 ? -11.605 7.660 -2.447 1.00 86.25 82 ALA A O 1
ATOM 632 N N . PRO A 1 83 ? -10.485 6.157 -1.200 1.00 82.31 83 PRO A N 1
ATOM 633 C CA . PRO A 1 83 ? -11.407 5.048 -1.478 1.00 82.31 83 PRO A CA 1
ATOM 634 C C . PRO A 1 83 ? -12.891 5.392 -1.295 1.00 82.31 83 PRO A C 1
ATOM 636 O O . PRO A 1 83 ? -13.708 5.091 -2.164 1.00 82.31 83 PRO A O 1
ATOM 639 N N . LYS A 1 84 ? -13.241 6.123 -0.230 1.00 82.19 84 LYS A N 1
ATOM 640 C CA . LYS A 1 84 ? -14.613 6.600 0.029 1.00 82.19 84 LYS A CA 1
ATOM 641 C C . LYS A 1 84 ? -15.133 7.537 -1.063 1.00 82.19 84 LYS A C 1
ATOM 643 O O . LYS A 1 84 ? -16.283 7.429 -1.486 1.00 82.19 84 LYS A O 1
ATOM 648 N N . LYS A 1 85 ? -14.284 8.455 -1.539 1.00 88.19 85 LYS A N 1
ATOM 649 C CA . LYS A 1 85 ? -14.613 9.383 -2.632 1.00 88.19 85 LYS A CA 1
ATOM 650 C C . LYS A 1 85 ? -14.789 8.606 -3.937 1.00 88.19 85 LYS A C 1
ATOM 652 O O . LYS A 1 85 ? -15.763 8.849 -4.640 1.00 88.19 85 LYS A O 1
ATOM 657 N N . ARG A 1 86 ? -13.925 7.619 -4.209 1.00 86.06 86 ARG A N 1
ATOM 658 C CA . ARG A 1 86 ? -14.038 6.718 -5.367 1.00 86.06 86 ARG A CA 1
ATOM 659 C C . ARG A 1 86 ? -15.345 5.914 -5.342 1.00 86.06 86 ARG A C 1
ATOM 661 O O . ARG A 1 86 ? -16.030 5.870 -6.359 1.00 86.06 86 ARG A O 1
ATOM 668 N N . ALA A 1 87 ? -15.714 5.335 -4.198 1.00 83.94 87 ALA A N 1
ATOM 669 C CA . ALA A 1 87 ? -16.977 4.612 -4.030 1.00 83.94 87 ALA A CA 1
ATOM 670 C C . ALA A 1 87 ? -18.188 5.525 -4.283 1.00 83.94 87 ALA A C 1
ATOM 672 O O . ALA A 1 87 ? -19.029 5.215 -5.119 1.00 83.94 87 ALA A O 1
ATOM 673 N N . ARG A 1 88 ? -18.209 6.715 -3.668 1.00 89.69 88 ARG A N 1
ATOM 674 C CA . ARG A 1 88 ? -19.283 7.699 -3.871 1.00 89.69 88 ARG A CA 1
ATOM 675 C C . ARG A 1 88 ? -19.423 8.135 -5.332 1.00 89.69 88 ARG A C 1
ATOM 677 O O . ARG A 1 88 ? -20.538 8.260 -5.822 1.00 89.69 88 ARG A O 1
ATOM 684 N N . LEU A 1 89 ? -18.310 8.391 -6.021 1.00 91.06 89 LEU A N 1
ATOM 685 C CA . LEU A 1 89 ? -18.316 8.775 -7.438 1.00 91.06 89 LEU A CA 1
ATOM 686 C C . LEU A 1 89 ? -18.886 7.651 -8.314 1.00 91.06 89 LEU A C 1
ATOM 688 O O . LEU A 1 89 ? -19.701 7.917 -9.195 1.00 91.06 89 LEU A O 1
ATOM 692 N N . LYS A 1 90 ? -18.525 6.397 -8.019 1.00 88.00 90 LYS A N 1
ATOM 693 C CA . LYS A 1 90 ? -19.089 5.219 -8.686 1.00 88.00 90 LYS A CA 1
ATOM 694 C C . LYS A 1 90 ? -20.602 5.117 -8.470 1.00 88.00 90 LYS A C 1
ATOM 696 O O . LYS A 1 90 ? -21.328 4.915 -9.440 1.00 88.00 90 LYS A O 1
ATOM 701 N N . ASP A 1 91 ? -21.080 5.316 -7.243 1.00 91.19 91 ASP A N 1
ATOM 702 C CA . ASP A 1 91 ? -22.515 5.290 -6.918 1.00 91.19 91 ASP A CA 1
ATOM 703 C C . ASP A 1 91 ? -23.293 6.429 -7.601 1.00 91.19 91 ASP A C 1
ATOM 705 O O . ASP A 1 91 ? -24.472 6.289 -7.917 1.00 91.19 91 ASP A O 1
ATOM 709 N N . GLN A 1 92 ? -22.621 7.550 -7.882 1.00 92.38 92 GLN A N 1
ATOM 710 C CA . GLN A 1 92 ? -23.153 8.682 -8.648 1.00 92.38 92 GLN A CA 1
ATOM 711 C C . GLN A 1 92 ? -23.103 8.469 -10.172 1.00 92.38 92 GLN A C 1
ATOM 713 O O . GLN A 1 92 ? -23.510 9.354 -10.923 1.00 92.38 92 GLN A O 1
ATOM 718 N N . GLY A 1 93 ? -22.602 7.324 -10.645 1.00 90.31 93 GLY A N 1
ATOM 719 C CA . GLY A 1 93 ? -22.469 7.020 -12.070 1.00 90.31 93 GLY A CA 1
ATOM 720 C C . GLY A 1 93 ? -21.324 7.759 -12.769 1.00 90.31 93 GLY A C 1
ATOM 721 O O . GLY A 1 93 ? -21.285 7.790 -13.998 1.00 90.31 93 GLY A O 1
ATOM 722 N N . VAL A 1 94 ? -20.388 8.352 -12.018 1.00 90.31 94 VAL A N 1
ATOM 723 C CA . VAL A 1 94 ? -19.199 8.993 -12.593 1.00 90.31 94 VAL A CA 1
ATOM 724 C C . VAL A 1 94 ? -18.242 7.910 -13.081 1.00 90.31 94 VAL A C 1
ATOM 726 O O . VAL A 1 94 ? -17.723 7.111 -12.298 1.00 90.31 94 VAL A O 1
ATOM 729 N N . VAL A 1 95 ? -17.988 7.896 -14.387 1.00 86.19 95 VAL A N 1
ATOM 730 C CA . VAL A 1 95 ? -16.985 7.025 -15.002 1.00 86.19 95 VAL A CA 1
ATOM 731 C C . VAL A 1 95 ? -15.634 7.717 -14.903 1.00 86.19 95 VAL A C 1
ATOM 733 O O . VAL A 1 95 ? -15.417 8.747 -15.535 1.00 86.19 95 VAL A O 1
ATOM 736 N N . LEU A 1 96 ? -14.739 7.167 -14.084 1.00 85.56 96 LEU A N 1
ATOM 737 C CA . LEU A 1 96 ? -13.400 7.715 -13.905 1.00 85.56 96 LEU A CA 1
ATOM 738 C C . LEU A 1 96 ? -12.484 7.284 -15.053 1.00 85.56 96 LEU A C 1
ATOM 740 O O . LEU A 1 96 ? -12.313 6.090 -15.295 1.00 85.56 96 LEU A O 1
ATOM 744 N N . ASP A 1 97 ? -11.873 8.261 -15.711 1.00 84.69 97 ASP A N 1
ATOM 745 C CA . ASP A 1 97 ? -10.792 8.077 -16.676 1.00 84.69 97 ASP A CA 1
ATOM 746 C C . ASP A 1 97 ? -9.529 8.823 -16.212 1.00 84.69 97 ASP A C 1
ATOM 748 O O . ASP A 1 97 ? -9.501 9.464 -15.156 1.00 84.69 97 ASP A O 1
ATOM 752 N N . THR A 1 98 ? -8.443 8.700 -16.971 1.00 76.69 98 THR A N 1
ATOM 753 C CA . THR A 1 98 ? -7.154 9.300 -16.608 1.00 76.69 98 THR A CA 1
ATOM 754 C C . THR A 1 98 ? -7.214 10.826 -16.523 1.00 76.69 98 THR A C 1
ATOM 756 O O . THR A 1 98 ? -6.555 11.395 -15.663 1.00 76.69 98 THR A O 1
ATOM 759 N N . GLU A 1 99 ? -8.020 11.497 -17.346 1.00 81.12 99 GLU A N 1
ATOM 760 C CA . GLU A 1 99 ? -8.080 12.962 -17.379 1.00 81.12 99 GLU A CA 1
ATOM 761 C C . GLU A 1 99 ? -9.015 13.506 -16.294 1.00 81.12 99 GLU A C 1
ATOM 763 O O . GLU A 1 99 ? -8.670 14.428 -15.554 1.00 81.12 99 GLU A O 1
ATOM 768 N N . ASN A 1 100 ? -10.192 12.902 -16.142 1.00 85.88 100 ASN A N 1
ATOM 769 C CA . ASN A 1 100 ? -11.212 13.378 -15.220 1.00 85.88 100 ASN A CA 1
ATOM 770 C C . ASN A 1 100 ? -10.941 12.966 -13.766 1.00 85.88 100 ASN A C 1
ATOM 772 O O . ASN A 1 100 ? -11.475 13.598 -12.854 1.00 85.88 100 ASN A O 1
ATOM 776 N N . SER A 1 101 ? -10.108 11.945 -13.532 1.00 86.12 101 SER A N 1
ATOM 777 C CA . SER A 1 101 ? -9.745 11.510 -12.181 1.00 86.12 101 SER A CA 1
ATOM 778 C C . SER A 1 101 ? -8.876 12.533 -11.454 1.00 86.12 101 SER A C 1
ATOM 780 O O . SER A 1 101 ? -8.991 12.658 -10.236 1.00 86.12 101 SER A O 1
ATOM 782 N N . ILE A 1 102 ? -8.087 13.323 -12.191 1.00 88.88 102 ILE A N 1
ATOM 783 C CA . ILE A 1 102 ? -7.160 14.322 -11.640 1.00 88.88 102 ILE A CA 1
ATOM 784 C C . ILE A 1 102 ? -7.891 15.326 -10.742 1.00 88.88 102 ILE A C 1
ATOM 786 O O . ILE A 1 102 ? -7.412 15.632 -9.656 1.00 88.88 102 ILE A O 1
ATOM 790 N N . GLN A 1 103 ? -9.084 15.787 -11.136 1.00 90.56 103 GLN A N 1
ATOM 791 C CA . GLN A 1 103 ? -9.865 16.766 -10.360 1.00 90.56 103 GLN A CA 1
ATOM 792 C C . GLN A 1 103 ? -10.368 16.216 -9.012 1.00 90.56 103 GLN A C 1
ATOM 794 O O . GLN A 1 103 ? -10.797 16.969 -8.137 1.00 90.56 103 GLN A O 1
ATOM 799 N N . TYR A 1 104 ? -10.374 14.890 -8.858 1.00 90.38 104 TYR A N 1
ATOM 800 C CA . TYR A 1 104 ? -10.797 14.208 -7.642 1.00 90.38 104 TYR A CA 1
ATOM 801 C C . TYR A 1 104 ? -9.617 13.676 -6.828 1.00 90.38 104 TYR A C 1
ATOM 803 O O . TYR A 1 104 ? -9.846 13.246 -5.692 1.00 90.38 104 TYR A O 1
ATOM 811 N N . SER A 1 105 ? -8.411 13.695 -7.393 1.00 92.69 105 SER A N 1
ATOM 812 C CA . SER A 1 105 ? -7.199 13.173 -6.778 1.00 92.69 105 SER A CA 1
ATOM 813 C C . SER A 1 105 ? -6.530 14.207 -5.884 1.00 92.69 105 SER A C 1
ATOM 815 O O . SER A 1 105 ? -6.507 15.401 -6.175 1.00 92.69 105 SER A O 1
ATOM 817 N N . GLU A 1 106 ? -5.972 13.719 -4.785 1.00 94.56 106 GLU A N 1
ATOM 818 C CA . GLU A 1 106 ? -5.221 14.489 -3.798 1.00 94.56 106 GLU A CA 1
ATOM 819 C C . GLU A 1 106 ? -3.995 13.658 -3.375 1.00 94.56 106 GLU A C 1
ATOM 821 O O . GLU A 1 106 ? -3.881 12.478 -3.722 1.00 94.56 106 GLU A O 1
ATOM 826 N N . TRP A 1 107 ? -3.044 14.278 -2.677 1.00 95.44 107 TRP A N 1
ATOM 827 C CA . TRP A 1 107 ? -1.832 13.603 -2.208 1.00 95.44 107 TRP A CA 1
ATOM 828 C C . TRP A 1 107 ? -2.052 13.004 -0.822 1.00 95.44 107 TRP A C 1
ATOM 830 O O . TRP A 1 107 ? -2.221 13.751 0.139 1.00 95.44 107 TRP A O 1
ATOM 840 N N . PHE A 1 108 ? -1.959 11.680 -0.720 1.00 94.12 108 PHE A N 1
ATOM 841 C CA . PHE A 1 108 ? -2.166 10.937 0.522 1.00 94.12 108 PHE A CA 1
ATOM 842 C C . PHE A 1 108 ? -0.928 10.138 0.912 1.00 94.12 108 PHE A C 1
ATOM 844 O O . PHE A 1 108 ? -0.276 9.540 0.060 1.00 94.12 108 PHE A O 1
ATOM 851 N N . ASN A 1 109 ? -0.631 10.060 2.200 1.00 93.69 109 ASN A N 1
ATOM 852 C CA . ASN A 1 109 ? 0.172 8.976 2.739 1.00 93.69 109 ASN A CA 1
ATOM 853 C C . ASN A 1 109 ? -0.598 7.653 2.563 1.00 93.69 109 ASN A C 1
ATOM 855 O O . ASN A 1 109 ? -1.822 7.609 2.698 1.00 93.69 109 ASN A O 1
ATOM 859 N N . VAL A 1 110 ? 0.103 6.553 2.277 1.00 94.75 110 VAL A N 1
ATOM 860 C CA . VAL A 1 110 ? -0.520 5.228 2.151 1.00 94.75 110 VAL A CA 1
ATOM 861 C C . VAL A 1 110 ? -1.335 4.838 3.395 1.00 94.75 110 VAL A C 1
ATOM 863 O O . VAL A 1 110 ? -2.376 4.195 3.260 1.00 94.75 110 VAL A O 1
ATOM 866 N N . PHE A 1 111 ? -0.930 5.288 4.587 1.00 93.88 111 PHE A N 1
ATOM 867 C CA . PHE A 1 111 ? -1.641 5.051 5.842 1.00 93.88 111 PHE A CA 1
ATOM 868 C C . PHE A 1 111 ? -3.009 5.737 5.926 1.00 93.88 111 PHE A C 1
ATOM 870 O O . PHE A 1 111 ? -3.902 5.215 6.585 1.00 93.88 111 PHE A O 1
ATOM 877 N N . GLU A 1 112 ? -3.224 6.833 5.196 1.00 91.19 112 GLU A N 1
ATOM 878 C CA . GLU A 1 112 ? -4.512 7.541 5.149 1.00 91.19 112 GLU A CA 1
ATOM 879 C C . GLU A 1 112 ? -5.533 6.847 4.233 1.00 91.19 112 GLU A C 1
ATOM 881 O O . GLU A 1 112 ? -6.740 7.061 4.349 1.00 91.19 112 GLU A O 1
ATOM 886 N N . ILE A 1 113 ? -5.068 6.030 3.283 1.00 91.00 113 ILE A N 1
ATOM 887 C CA . ILE A 1 113 ? -5.917 5.489 2.210 1.00 91.00 113 ILE A CA 1
ATOM 888 C C . ILE A 1 113 ? -5.964 3.967 2.142 1.00 91.00 113 ILE A C 1
ATOM 890 O O . ILE A 1 113 ? -6.898 3.439 1.547 1.00 91.00 113 ILE A O 1
ATOM 894 N N . ALA A 1 114 ? -5.002 3.247 2.715 1.00 91.19 114 ALA A N 1
ATOM 895 C CA . ALA A 1 114 ? -4.989 1.788 2.682 1.00 91.19 114 ALA A CA 1
ATOM 896 C C . ALA A 1 114 ? -5.638 1.193 3.930 1.00 91.19 114 ALA A C 1
ATOM 898 O O . ALA A 1 114 ? -6.680 0.547 3.851 1.00 91.19 114 ALA A O 1
ATOM 899 N N . PHE A 1 115 ? -5.023 1.429 5.087 1.00 88.19 115 PHE A N 1
ATOM 900 C CA . PHE A 1 115 ? -5.365 0.742 6.329 1.00 88.19 115 PHE A CA 1
ATOM 901 C C . PHE A 1 115 ? -6.737 1.076 6.921 1.00 88.19 115 PHE A C 1
ATOM 903 O O . PHE A 1 115 ? -7.341 0.149 7.444 1.00 88.19 115 PHE A O 1
ATOM 910 N N . PRO A 1 116 ? -7.334 2.266 6.718 1.00 81.56 116 PRO A N 1
ATOM 911 C CA . PRO A 1 116 ? -8.722 2.518 7.124 1.00 81.56 116 PRO A CA 1
ATOM 912 C C . PRO A 1 116 ? -9.754 1.590 6.474 1.00 81.56 116 PRO A C 1
ATOM 914 O O . PRO A 1 116 ? -10.892 1.486 6.927 1.00 81.56 116 PRO A O 1
ATOM 917 N N . TRP A 1 117 ? -9.369 0.964 5.361 1.00 80.62 117 TRP A N 1
ATOM 918 C CA . TRP A 1 117 ? -10.236 0.146 4.517 1.00 80.62 117 TRP A CA 1
ATOM 919 C C . TRP A 1 117 ? -9.749 -1.301 4.407 1.00 80.62 117 TRP A C 1
ATOM 921 O O . TRP A 1 117 ? -10.375 -2.105 3.714 1.00 80.62 117 TRP A O 1
ATOM 931 N N . LEU A 1 118 ? -8.641 -1.640 5.070 1.00 88.69 118 LEU A N 1
ATOM 932 C CA . LEU A 1 118 ? -8.179 -3.014 5.217 1.00 88.69 118 LEU A CA 1
ATOM 933 C C . LEU A 1 118 ? -8.701 -3.596 6.538 1.00 88.69 118 LEU A C 1
ATOM 935 O O . LEU A 1 118 ? -9.002 -2.848 7.469 1.00 88.69 118 LEU A O 1
ATOM 939 N N . PRO A 1 119 ? -8.822 -4.931 6.645 1.00 91.75 119 PRO A N 1
ATOM 940 C CA . PRO A 1 119 ? -9.159 -5.561 7.910 1.00 91.75 119 PRO A CA 1
ATOM 941 C C . PRO A 1 119 ? -8.174 -5.182 9.016 1.00 91.75 119 PRO A C 1
ATOM 943 O O . PRO A 1 119 ? -6.971 -5.116 8.758 1.00 91.75 119 PRO A O 1
ATOM 946 N N . LEU A 1 120 ? -8.672 -5.018 10.243 1.00 92.06 120 LEU A N 1
ATOM 947 C CA . LEU A 1 120 ? -7.857 -4.669 11.411 1.00 92.06 120 LEU A CA 1
ATOM 948 C C . LEU A 1 120 ? -6.653 -5.613 11.579 1.00 92.06 120 LEU A C 1
ATOM 950 O O . LEU A 1 120 ? -5.535 -5.157 11.795 1.00 92.06 120 LEU A O 1
ATOM 954 N N . SER A 1 121 ? -6.861 -6.914 11.356 1.00 92.44 121 SER A N 1
ATOM 955 C CA . SER A 1 121 ? -5.806 -7.931 11.426 1.00 92.44 121 SER A CA 1
ATOM 956 C C . SER A 1 121 ? -4.693 -7.732 10.392 1.00 92.44 121 SER A C 1
ATOM 958 O O . SER A 1 121 ? -3.539 -8.011 10.673 1.00 92.44 121 SER A O 1
ATOM 960 N N . VAL A 1 122 ? -5.011 -7.227 9.193 1.00 95.00 122 VAL A N 1
ATOM 961 C CA . VAL A 1 122 ? -3.987 -6.933 8.175 1.00 95.00 122 VAL A CA 1
ATOM 962 C C . VAL A 1 122 ? -3.126 -5.753 8.614 1.00 95.00 122 VAL A C 1
ATOM 964 O O . VAL A 1 122 ? -1.936 -5.735 8.323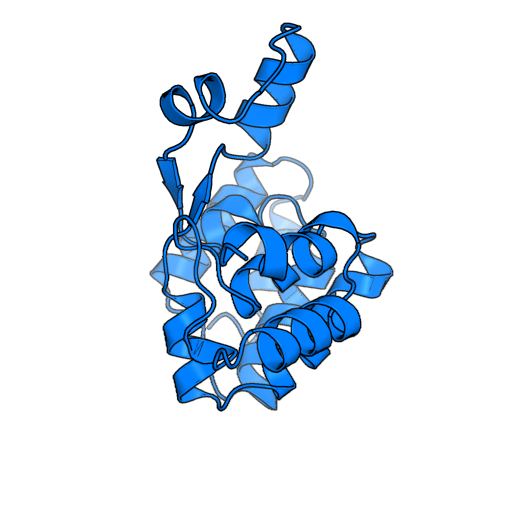 1.00 95.00 122 VAL A O 1
ATOM 967 N N . PHE A 1 123 ? -3.708 -4.765 9.299 1.00 95.00 123 PHE A N 1
ATOM 968 C CA . PHE A 1 123 ? -2.934 -3.655 9.847 1.00 95.00 123 PHE A CA 1
ATOM 969 C C . PHE A 1 123 ? -2.063 -4.091 11.032 1.00 95.00 123 PHE A C 1
ATOM 971 O O . PHE A 1 123 ? -0.902 -3.698 11.084 1.00 95.00 123 PHE A O 1
ATOM 978 N N . GLU A 1 124 ? -2.580 -4.941 11.922 1.00 94.62 124 GLU A N 1
ATOM 979 C CA . GLU A 1 124 ? -1.807 -5.549 13.016 1.00 94.62 124 GLU A CA 1
ATOM 980 C C . GLU A 1 124 ? -0.591 -6.320 12.484 1.00 94.62 124 GLU A C 1
ATOM 982 O O . GLU A 1 124 ? 0.546 -5.997 12.826 1.00 94.62 124 GLU A O 1
ATOM 987 N N . ASP A 1 125 ? -0.818 -7.252 11.551 1.00 95.88 125 ASP A N 1
ATOM 988 C CA . ASP A 1 125 ? 0.246 -8.029 10.905 1.00 95.88 125 ASP A CA 1
ATOM 989 C C . ASP A 1 125 ? 1.259 -7.126 10.181 1.00 95.88 125 ASP A C 1
ATOM 991 O O . ASP A 1 125 ? 2.448 -7.448 10.087 1.00 95.88 125 ASP A O 1
ATOM 995 N N . TYR A 1 126 ? 0.793 -6.002 9.626 1.00 96.75 126 TYR A N 1
ATOM 996 C CA . TYR A 1 126 ? 1.648 -5.030 8.958 1.00 96.75 126 TYR A CA 1
ATOM 997 C C . TYR A 1 126 ? 2.529 -4.259 9.941 1.00 96.75 126 TYR A C 1
ATOM 999 O O . TYR A 1 126 ? 3.722 -4.109 9.684 1.00 96.75 126 TYR A O 1
ATOM 1007 N N . ALA A 1 127 ? 1.971 -3.796 11.060 1.00 96.00 127 ALA A N 1
ATOM 1008 C CA . ALA A 1 127 ? 2.727 -3.120 12.109 1.00 96.00 127 ALA A CA 1
ATOM 1009 C C . ALA A 1 127 ? 3.781 -4.054 12.722 1.00 96.00 127 ALA A C 1
ATOM 1011 O O . ALA A 1 127 ? 4.937 -3.654 12.862 1.00 96.00 127 ALA A O 1
ATOM 1012 N N . GLN A 1 128 ? 3.420 -5.318 12.967 1.00 96.00 128 GLN A N 1
ATOM 1013 C CA . GLN A 1 128 ? 4.369 -6.344 13.396 1.00 96.00 128 GLN A CA 1
ATOM 1014 C C . GLN A 1 128 ? 5.492 -6.538 12.368 1.00 96.00 128 GLN A C 1
ATOM 1016 O O . GLN A 1 128 ? 6.663 -6.506 12.731 1.00 96.00 128 GLN A O 1
ATOM 1021 N N . TYR A 1 129 ? 5.161 -6.673 11.079 1.00 97.06 129 TYR A N 1
ATOM 1022 C CA . TYR A 1 129 ? 6.159 -6.797 10.008 1.00 97.06 129 TYR A CA 1
ATOM 1023 C C . TYR A 1 129 ? 7.108 -5.590 9.939 1.00 97.06 129 TYR A C 1
ATOM 1025 O O . TYR A 1 129 ? 8.314 -5.749 9.743 1.00 97.06 129 TYR A O 1
ATOM 1033 N N . LEU A 1 130 ? 6.593 -4.369 10.107 1.00 96.50 130 LEU A N 1
ATOM 1034 C CA . LEU A 1 130 ? 7.449 -3.185 10.162 1.00 96.50 130 LEU A CA 1
ATOM 1035 C C . LEU A 1 130 ? 8.432 -3.267 11.332 1.00 96.50 130 LEU A C 1
ATOM 1037 O O . LEU A 1 130 ? 9.625 -3.037 11.134 1.00 96.50 130 LEU A O 1
ATOM 1041 N N . TYR A 1 131 ? 7.945 -3.634 12.515 1.00 95.56 131 TYR A N 1
ATOM 1042 C CA . TYR A 1 131 ? 8.742 -3.684 13.733 1.00 95.56 131 TYR A CA 1
ATOM 1043 C C . TYR A 1 131 ? 9.784 -4.813 13.714 1.00 95.56 131 TYR A C 1
ATOM 1045 O O . TYR A 1 131 ? 10.977 -4.575 13.923 1.00 95.56 131 TYR A O 1
ATOM 1053 N N . GLU A 1 132 ? 9.352 -6.039 13.429 1.00 95.06 132 GLU A N 1
ATOM 1054 C CA . GLU A 1 132 ? 10.182 -7.240 13.525 1.00 95.06 132 GLU A CA 1
ATOM 1055 C C . GLU A 1 132 ? 11.111 -7.409 12.318 1.00 95.06 132 GLU A C 1
ATOM 1057 O O . GLU A 1 132 ? 12.311 -7.619 12.499 1.00 95.06 132 GLU A O 1
ATOM 1062 N N . ASP A 1 133 ? 10.586 -7.295 11.093 1.00 95.31 133 ASP A N 1
ATOM 1063 C CA . ASP A 1 133 ? 11.347 -7.588 9.873 1.00 95.31 133 ASP A CA 1
ATOM 1064 C C . ASP A 1 133 ? 12.068 -6.360 9.308 1.00 95.31 133 ASP A C 1
ATOM 1066 O O . ASP A 1 133 ? 13.145 -6.481 8.717 1.00 95.31 133 ASP A O 1
ATOM 1070 N N . LYS A 1 134 ? 11.463 -5.170 9.423 1.00 95.69 134 LYS A N 1
ATOM 1071 C CA . LYS A 1 134 ? 12.042 -3.927 8.888 1.00 95.69 134 LYS A CA 1
ATOM 1072 C C . LYS A 1 134 ? 12.726 -3.066 9.936 1.00 95.69 134 LYS A C 1
ATOM 1074 O O . LYS A 1 134 ? 13.445 -2.149 9.545 1.00 95.69 134 LYS A O 1
ATOM 1079 N N . HIS A 1 135 ? 12.562 -3.368 11.224 1.00 95.19 135 HIS A N 1
ATOM 1080 C CA . HIS A 1 135 ? 13.062 -2.540 12.323 1.00 95.19 135 HI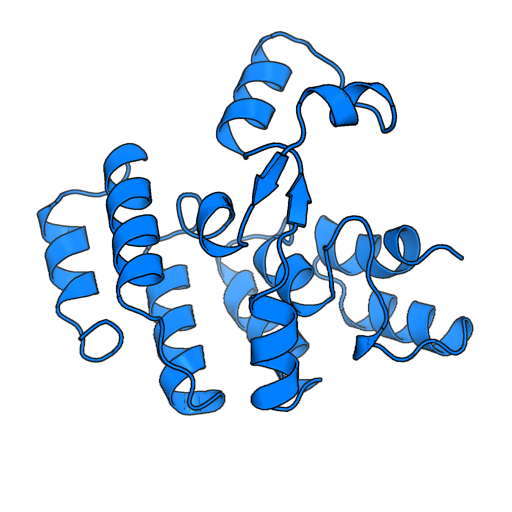S A CA 1
ATOM 1081 C C . HIS A 1 135 ? 12.610 -1.074 12.204 1.00 95.19 135 HIS A C 1
ATOM 1083 O O . HIS A 1 135 ? 13.353 -0.143 12.513 1.00 95.19 135 HIS A O 1
ATOM 1089 N N . LEU A 1 136 ? 11.382 -0.881 11.719 1.00 95.06 136 LEU A N 1
ATOM 1090 C CA . LEU A 1 136 ? 10.711 0.404 11.574 1.00 95.06 136 LEU A CA 1
ATOM 1091 C C . LEU A 1 136 ? 9.551 0.474 12.566 1.00 95.06 136 LEU A C 1
ATOM 1093 O O . LEU A 1 136 ? 8.819 -0.493 12.749 1.00 95.06 136 LEU A O 1
ATOM 1097 N N . ALA A 1 137 ? 9.354 1.644 13.163 1.00 92.31 137 ALA A N 1
ATOM 1098 C CA . ALA A 1 137 ? 8.201 1.930 14.007 1.00 92.31 137 ALA A CA 1
ATOM 1099 C C . ALA A 1 137 ? 7.341 3.006 13.346 1.00 92.31 137 ALA A C 1
ATOM 1101 O O . ALA A 1 137 ? 7.862 3.907 12.682 1.00 92.31 137 ALA A O 1
ATOM 1102 N N . LEU A 1 138 ? 6.026 2.914 13.535 1.00 93.19 138 LEU A N 1
ATOM 1103 C CA . LEU A 1 138 ? 5.127 3.998 13.164 1.00 93.19 138 LEU A CA 1
ATOM 1104 C C . LEU A 1 138 ? 5.321 5.154 14.144 1.00 93.19 138 LEU A C 1
ATOM 1106 O O . LEU A 1 138 ? 5.389 4.950 15.356 1.00 93.19 138 LEU A O 1
ATOM 1110 N N . ASP A 1 139 ? 5.407 6.376 13.629 1.00 93.38 139 ASP A N 1
ATOM 1111 C CA . ASP A 1 139 ? 5.388 7.549 14.492 1.00 93.38 139 ASP A CA 1
ATOM 1112 C C . ASP A 1 139 ? 3.986 7.786 15.079 1.00 93.38 139 ASP A C 1
ATOM 1114 O O . ASP A 1 139 ? 2.967 7.293 14.587 1.00 93.38 139 ASP A O 1
ATOM 1118 N N . LYS A 1 140 ? 3.934 8.573 16.157 1.00 93.19 140 LYS A N 1
ATOM 1119 C CA . LYS A 1 140 ? 2.692 8.855 16.889 1.00 93.19 140 LYS A CA 1
ATOM 1120 C C . LYS A 1 140 ? 1.623 9.522 16.025 1.00 93.19 140 LYS A C 1
ATOM 1122 O O . LYS A 1 140 ? 0.440 9.283 16.247 1.00 93.19 140 LYS A O 1
ATOM 1127 N N . GLU A 1 141 ? 2.031 10.349 15.064 1.00 93.50 141 GLU A N 1
ATOM 1128 C CA . GLU A 1 141 ? 1.111 11.041 14.160 1.00 93.50 141 GLU A CA 1
ATOM 1129 C C . GLU A 1 141 ? 0.432 10.035 13.223 1.00 93.50 141 GLU A C 1
ATOM 1131 O O . GLU A 1 141 ? -0.791 10.014 13.110 1.00 93.50 141 GLU A O 1
ATOM 1136 N N . THR A 1 142 ? 1.206 9.124 12.638 1.00 93.19 142 THR A N 1
ATOM 1137 C CA . THR A 1 142 ? 0.720 8.050 11.770 1.00 93.19 142 THR A CA 1
ATOM 1138 C C . THR A 1 142 ? -0.197 7.097 12.529 1.00 93.19 142 THR A C 1
ATOM 1140 O O . THR A 1 142 ? -1.264 6.744 12.028 1.00 93.19 142 THR A O 1
ATOM 1143 N N . ILE A 1 143 ? 0.175 6.713 13.754 1.00 93.69 143 ILE A N 1
ATOM 1144 C CA . ILE A 1 143 ? -0.660 5.874 14.626 1.00 93.69 143 ILE A CA 1
ATOM 1145 C C . ILE A 1 143 ? -2.008 6.557 14.884 1.00 93.69 143 ILE A C 1
ATOM 1147 O O . ILE A 1 143 ? -3.055 5.934 14.6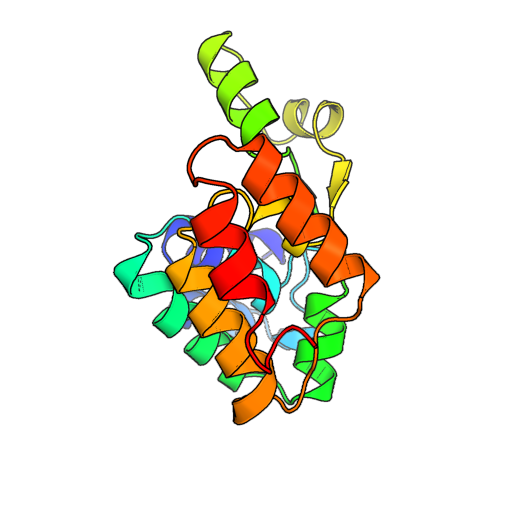96 1.00 93.69 143 ILE A O 1
ATOM 1151 N N . GLN A 1 144 ? -1.994 7.842 15.251 1.00 92.88 144 GLN A N 1
ATOM 1152 C CA . GLN A 1 144 ? -3.211 8.612 15.502 1.00 92.88 144 GLN A CA 1
ATOM 1153 C C . GLN A 1 144 ? -4.093 8.708 14.249 1.00 92.88 144 GLN A C 1
ATOM 1155 O O . GLN A 1 144 ? -5.291 8.443 14.329 1.00 92.88 144 GLN A O 1
ATOM 1160 N N . ILE A 1 145 ? -3.506 9.012 13.087 1.00 92.25 145 ILE A N 1
ATOM 1161 C CA . ILE A 1 145 ? -4.222 9.083 11.806 1.00 92.25 145 ILE A CA 1
ATOM 1162 C C . ILE A 1 145 ? -4.908 7.751 11.490 1.00 92.25 145 ILE A C 1
ATOM 1164 O O . ILE A 1 145 ? -6.073 7.727 11.088 1.00 92.25 145 ILE A O 1
ATOM 1168 N N . VAL A 1 146 ? -4.214 6.623 11.654 1.00 92.56 146 VAL A N 1
ATOM 1169 C CA . VAL A 1 146 ? -4.807 5.310 11.366 1.00 92.56 146 VAL A CA 1
ATOM 1170 C C . VAL A 1 146 ? -5.915 4.976 12.368 1.00 92.56 146 VAL A C 1
ATOM 1172 O O . VAL A 1 146 ? -6.973 4.496 11.960 1.00 92.56 146 VAL A O 1
ATOM 1175 N N . HIS A 1 147 ? -5.717 5.283 13.652 1.00 92.62 147 HIS A N 1
ATOM 1176 C CA . HIS A 1 147 ? -6.726 5.088 14.694 1.00 92.62 147 HIS A CA 1
ATOM 1177 C C . HIS A 1 147 ? -8.016 5.878 14.412 1.00 92.62 147 HIS A C 1
ATOM 1179 O O . HIS A 1 147 ? -9.104 5.299 14.382 1.00 92.62 147 HIS A O 1
ATOM 1185 N N . GLU A 1 148 ? -7.901 7.182 14.139 1.00 91.31 148 GLU A N 1
ATOM 1186 C CA . GLU A 1 148 ? -9.039 8.053 13.809 1.00 91.31 148 GLU A CA 1
ATOM 1187 C C . GLU A 1 148 ? -9.789 7.554 12.571 1.00 91.31 148 GLU A C 1
ATOM 1189 O O . GLU A 1 148 ? -11.018 7.475 12.555 1.00 91.31 148 GLU A O 1
ATOM 1194 N N . ASN A 1 149 ? -9.055 7.118 11.551 1.00 90.88 149 ASN A N 1
ATOM 1195 C CA . ASN A 1 149 ? -9.666 6.598 10.342 1.00 90.88 149 ASN A CA 1
ATOM 1196 C C . ASN A 1 149 ? -10.405 5.259 10.552 1.00 90.88 149 ASN A C 1
ATOM 1198 O O . ASN A 1 149 ? -11.454 5.031 9.939 1.00 90.88 149 ASN A O 1
ATOM 1202 N N . PHE A 1 150 ? -9.895 4.365 11.409 1.00 91.62 150 PHE A N 1
ATOM 1203 C CA . PHE A 1 150 ? -10.612 3.138 11.767 1.00 91.62 150 PHE A CA 1
ATOM 1204 C C . PHE A 1 150 ? -11.902 3.436 12.535 1.00 91.62 150 PHE A C 1
ATOM 1206 O O . PHE A 1 150 ? -12.927 2.814 12.240 1.00 91.62 150 PHE A O 1
ATOM 1213 N N . LEU A 1 151 ? -11.890 4.408 13.451 1.00 90.00 151 LEU A N 1
ATOM 1214 C CA . LEU A 1 151 ? -13.102 4.881 14.129 1.00 90.00 151 LEU A CA 1
ATOM 1215 C C . LEU A 1 151 ? -14.131 5.415 13.120 1.00 90.00 151 LEU A C 1
ATOM 1217 O O . LEU A 1 151 ? -15.299 5.014 13.133 1.00 90.00 151 LEU A O 1
ATOM 1221 N N . ASP A 1 152 ? -13.685 6.247 12.179 1.00 88.50 152 ASP A N 1
ATOM 1222 C CA . ASP A 1 152 ? -14.530 6.840 11.139 1.00 88.50 152 ASP A CA 1
ATOM 1223 C C . ASP A 1 152 ? -15.125 5.813 10.167 1.00 88.50 152 ASP A C 1
ATOM 1225 O O . ASP A 1 152 ? -16.198 6.044 9.589 1.00 88.50 152 ASP A O 1
ATOM 1229 N N . SER A 1 153 ? -14.462 4.665 9.995 1.00 85.69 153 SER A N 1
ATOM 1230 C CA . SER A 1 153 ? -14.971 3.554 9.186 1.00 85.69 153 SER A CA 1
ATOM 1231 C C . SER A 1 153 ? -16.257 2.952 9.765 1.00 85.69 153 SER A C 1
ATOM 1233 O O . SER A 1 153 ? -17.073 2.416 9.010 1.00 85.69 153 SER A O 1
ATOM 1235 N N . LYS A 1 154 ? -16.454 3.055 11.092 1.00 86.88 154 LYS A N 1
ATOM 1236 C CA . LYS A 1 154 ? -17.548 2.434 11.862 1.00 86.88 154 LYS A CA 1
ATOM 1237 C C . LYS A 1 154 ? -17.658 0.914 11.684 1.00 86.88 154 LYS A C 1
ATOM 1239 O O . LYS A 1 154 ? -18.728 0.348 11.906 1.00 86.88 154 LYS A O 1
ATOM 1244 N N . GLN A 1 155 ? -16.580 0.258 11.253 1.00 87.12 155 GLN A N 1
ATOM 1245 C CA . GLN A 1 155 ? -16.535 -1.195 11.055 1.00 87.12 155 GLN A CA 1
ATOM 1246 C C . GLN A 1 155 ? -16.146 -1.954 12.327 1.00 87.12 155 GLN A C 1
ATOM 1248 O O . GLN A 1 155 ? -16.481 -3.128 12.453 1.00 87.12 155 GLN A O 1
ATOM 1253 N N . TYR A 1 156 ? -15.474 -1.278 13.261 1.00 90.25 156 TYR A N 1
ATOM 1254 C CA . TYR A 1 156 ? -14.942 -1.852 14.495 1.00 90.25 156 TYR A CA 1
ATOM 1255 C C . TYR A 1 156 ? -15.468 -1.084 15.702 1.00 90.25 156 TYR A C 1
ATOM 1257 O O . TYR A 1 156 ? -15.752 0.114 15.616 1.00 90.25 156 TYR A O 1
ATOM 1265 N N . SER A 1 157 ? -15.607 -1.771 16.831 1.00 90.50 157 SER A N 1
ATOM 1266 C CA . SER A 1 157 ? -15.921 -1.124 18.103 1.00 90.50 157 SER A CA 1
ATOM 1267 C C . SER A 1 157 ? -14.698 -0.410 18.684 1.00 90.50 157 SER A C 1
ATOM 1269 O O . SER A 1 157 ? -13.566 -0.839 18.471 1.00 90.50 157 SER A O 1
ATOM 1271 N N . GLU A 1 158 ? -14.924 0.637 19.484 1.00 90.44 158 GLU A N 1
ATOM 1272 C CA . GLU A 1 158 ? -13.851 1.340 20.209 1.00 90.44 158 GLU A CA 1
ATOM 1273 C C . GLU A 1 158 ? -12.983 0.363 21.012 1.00 90.44 158 GLU A C 1
ATOM 1275 O O . GLU A 1 158 ? -11.766 0.424 20.938 1.00 90.44 158 GLU A O 1
ATOM 1280 N N . ARG A 1 159 ? -13.599 -0.631 21.664 1.00 91.25 159 ARG A N 1
ATOM 1281 C CA . ARG A 1 159 ? -12.890 -1.662 22.434 1.00 91.25 159 ARG A CA 1
ATOM 1282 C C . ARG A 1 159 ? -11.950 -2.529 21.587 1.00 91.25 159 ARG A C 1
ATOM 1284 O O . ARG A 1 159 ? -10.912 -2.964 22.081 1.00 91.25 159 ARG A O 1
ATOM 1291 N N . GLU A 1 160 ? -12.332 -2.861 20.353 1.00 90.81 160 GLU A N 1
ATOM 1292 C CA . GLU A 1 160 ? -11.463 -3.627 19.446 1.00 90.81 160 GLU A CA 1
ATOM 1293 C C . GLU A 1 160 ? -10.253 -2.798 19.017 1.00 90.81 160 GLU A C 1
ATOM 1295 O O . GLU A 1 160 ? -9.145 -3.329 18.958 1.00 90.81 160 GLU A O 1
ATOM 1300 N N . LEU A 1 161 ? -10.463 -1.504 18.767 1.00 92.25 161 LEU A N 1
ATOM 1301 C CA . LEU A 1 161 ? -9.394 -0.579 18.410 1.00 92.25 161 LEU A CA 1
ATOM 1302 C C . LEU A 1 161 ? -8.467 -0.327 19.600 1.00 92.25 161 LEU A C 1
ATOM 1304 O O . LEU A 1 161 ? -7.267 -0.526 19.465 1.00 92.25 161 LEU A O 1
ATOM 1308 N N . GLU A 1 162 ? -9.001 -0.008 20.780 1.00 91.31 162 GLU A N 1
ATOM 1309 C CA . GLU A 1 162 ? -8.215 0.157 22.011 1.00 91.31 162 GLU A CA 1
ATOM 1310 C C . GLU A 1 162 ? -7.288 -1.040 22.237 1.00 91.31 162 GLU A C 1
ATOM 1312 O O . GLU A 1 162 ? -6.082 -0.873 22.385 1.00 91.31 162 GLU A O 1
ATOM 1317 N N . LYS A 1 163 ? -7.827 -2.262 22.147 1.00 91.44 163 LYS A N 1
ATOM 1318 C CA . LYS A 1 163 ? -7.035 -3.480 22.332 1.00 91.44 163 LYS A CA 1
ATOM 1319 C C . LYS A 1 163 ? -5.895 -3.611 21.314 1.00 91.44 163 LYS A C 1
ATOM 1321 O O . LYS A 1 163 ? -4.819 -4.073 21.683 1.00 91.44 163 LYS A O 1
ATOM 1326 N N . LEU A 1 164 ? -6.125 -3.261 20.046 1.00 91.19 164 LEU A N 1
ATOM 1327 C CA . LEU A 1 164 ? -5.071 -3.295 19.031 1.00 91.19 164 LEU A CA 1
ATOM 1328 C C . LEU A 1 164 ? -3.967 -2.283 19.364 1.00 91.19 164 LEU A C 1
ATOM 1330 O O . LEU A 1 164 ? -2.787 -2.633 19.383 1.00 91.19 164 LEU A O 1
ATOM 1334 N N . PHE A 1 165 ? -4.359 -1.033 19.611 1.00 91.75 165 PHE A N 1
ATOM 1335 C CA . PHE A 1 165 ? -3.439 0.088 19.806 1.00 91.75 165 PHE A CA 1
ATOM 1336 C C . PHE A 1 165 ? -2.750 0.078 21.184 1.00 91.75 165 PHE A C 1
ATOM 1338 O O . PHE A 1 165 ? -1.794 0.817 21.392 1.00 91.75 165 PHE A O 1
ATOM 1345 N N . GLU A 1 166 ? -3.171 -0.790 22.107 1.00 90.88 166 GLU A N 1
ATOM 1346 C CA . GLU A 1 166 ? -2.434 -1.112 23.337 1.00 90.88 166 GLU A CA 1
ATOM 1347 C C . GLU A 1 166 ? -1.216 -2.024 23.104 1.00 90.88 166 GLU A C 1
ATOM 1349 O O . GLU A 1 166 ? -0.374 -2.142 24.000 1.00 90.88 166 GLU A O 1
ATOM 1354 N N . SER A 1 167 ? -1.103 -2.684 21.944 1.00 88.62 167 SER A N 1
ATOM 1355 C CA . SER A 1 167 ? 0.022 -3.584 21.654 1.00 88.62 167 SER A CA 1
ATOM 1356 C C . SER A 1 167 ? 1.356 -2.841 21.529 1.00 88.62 167 SER A C 1
ATOM 1358 O O . SER A 1 167 ? 1.405 -1.650 21.225 1.00 88.62 167 SER A O 1
ATOM 1360 N N . GLU A 1 168 ? 2.463 -3.557 21.749 1.00 88.00 168 GLU A N 1
ATOM 1361 C CA . GLU A 1 168 ? 3.818 -2.981 21.759 1.00 88.00 168 GLU A CA 1
ATOM 1362 C C . GLU A 1 168 ? 4.228 -2.325 20.432 1.00 88.00 168 GLU A C 1
ATOM 1364 O O . GLU A 1 168 ? 5.094 -1.457 20.421 1.00 88.00 168 GLU A O 1
ATOM 1369 N N . PHE A 1 169 ? 3.571 -2.685 19.325 1.00 87.94 169 PHE A N 1
ATOM 1370 C CA . PHE A 1 169 ? 3.834 -2.115 18.004 1.00 87.94 169 PHE A CA 1
ATOM 1371 C C . PHE A 1 169 ? 3.324 -0.673 17.848 1.00 87.94 169 PHE A C 1
ATOM 1373 O O . PHE A 1 169 ? 3.703 0.003 16.889 1.00 87.94 169 PHE A O 1
ATOM 1380 N N . PHE A 1 170 ? 2.468 -0.204 18.765 1.00 87.75 170 PHE A N 1
ATOM 1381 C CA . PHE A 1 170 ? 1.844 1.123 18.720 1.00 87.75 170 PHE A CA 1
ATOM 1382 C C . PHE A 1 170 ? 2.148 2.001 19.952 1.00 87.75 170 PHE A C 1
ATOM 1384 O O . PHE A 1 170 ? 1.535 3.063 20.095 1.00 87.75 170 PHE A O 1
ATOM 1391 N N . GLN A 1 171 ? 3.077 1.589 20.828 1.00 76.75 171 GLN A N 1
ATOM 1392 C CA . GLN A 1 171 ? 3.525 2.358 22.007 1.00 76.75 171 GLN A CA 1
ATOM 1393 C C . GLN A 1 171 ? 4.792 3.178 21.728 1.00 76.75 171 GLN A C 1
ATOM 1395 O O . GLN A 1 171 ? 4.838 4.357 22.168 1.00 76.75 171 GLN A O 1
#